Protein AF-A0A8J5QTL2-F1 (afdb_monomer)

Foldseek 3Di:
DDDPDDPVVVVVVVLVVCVPDDQKDWDDDDPDIDIDGNDVVVVCVQCPDPVNVDDDPCVVVCCVPQPCDPSNPPD

Organism: NCBI:txid2053667

Radius of gyration: 15.47 Å; Cα contacts (8 Å, |Δi|>4): 44; chains: 1; bounding box: 43×30×33 Å

Mean predicted aligned error: 9.09 Å

Solvent-accessible surface area (backbone atoms only — not comparable to full-atom values): 4944 Å² total; per-residue (Å²): 136,83,80,88,74,54,68,67,57,54,51,52,51,49,53,64,66,50,70,81,50,72,60,63,48,76,49,72,60,85,93,44,78,49,72,49,76,70,45,68,69,61,51,50,56,47,71,70,30,79,88,62,63,66,81,58,81,70,57,63,74,47,33,88,81,55,49,81,36,82,94,62,45,96,120

pLDDT: mean 78.75, std 9.24, range [37.88, 89.19]

Sequence (75 aa):
MTININVTDIFRNVIKHTAEFDQIIKFWIGPILLTFILDPRDIEIILSSPTYSKKSCEYRFFKPWLGNGLLISEG

Secondary structure (DSSP, 8-state):
------HHHHHHHHHHHHTTS-SEEEEEETTEEEEEE--HHHHHHHHH-GGG-SPPGGGGGGHHHHTTSTTT---

Nearest PDB structures (foldseek):
  6j95-assembly1_A  TM=6.166E-01  e=1.062E-01  Arabidopsis thaliana
  6n6q-assembly1_A  TM=4.633E-01  e=9.909E-02  Mycobacterium phage Adler
  6n6q-assembly4_D  TM=4.490E-01  e=2.613E-01  Mycobacterium phage Adler
  2lkp-assembly1_B  TM=3.265E-01  e=1.119E+00  Mycobacterium tuberculosis H37Rv
  1r1u-assembly2_D  TM=3.110E-01  e=2.569E+00  Staphylococcus aureus

Structure (mmCIF, N/CA/C/O backbone):
data_AF-A0A8J5QTL2-F1
#
_entry.id   AF-A0A8J5QTL2-F1
#
loop_
_atom_site.group_PDB
_atom_site.id
_atom_site.type_symbol
_atom_site.labe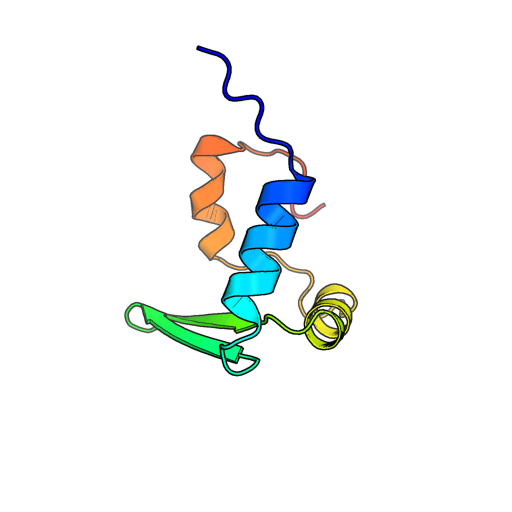l_atom_id
_atom_site.label_alt_id
_atom_site.label_comp_id
_atom_site.label_asym_id
_atom_site.label_entity_id
_atom_site.label_seq_id
_atom_site.pdbx_PDB_ins_code
_atom_site.Cartn_x
_atom_site.Cartn_y
_atom_site.Cartn_z
_atom_site.occupancy
_atom_site.B_iso_or_equiv
_atom_site.auth_seq_id
_atom_site.auth_comp_id
_atom_site.auth_asym_id
_atom_site.auth_atom_id
_atom_site.pdbx_PDB_model_num
ATOM 1 N N . MET A 1 1 ? 28.112 11.053 8.562 1.00 37.88 1 MET A N 1
ATOM 2 C CA . MET A 1 1 ? 27.965 10.664 7.145 1.00 37.88 1 MET A CA 1
ATOM 3 C C . MET A 1 1 ? 26.533 10.960 6.742 1.00 37.88 1 MET A C 1
ATOM 5 O O . MET A 1 1 ? 25.644 10.195 7.083 1.00 37.88 1 MET A O 1
ATOM 9 N N . THR A 1 2 ? 26.288 12.124 6.147 1.00 42.25 2 THR A N 1
ATOM 10 C CA . THR A 1 2 ? 24.939 12.525 5.730 1.00 42.25 2 THR A CA 1
ATOM 11 C C . THR A 1 2 ? 24.733 11.984 4.328 1.00 42.25 2 THR A C 1
ATOM 13 O O . THR A 1 2 ? 25.389 12.441 3.394 1.00 42.25 2 THR A O 1
ATOM 16 N N . ILE A 1 3 ? 23.897 10.959 4.177 1.00 58.78 3 ILE A N 1
ATOM 17 C CA . ILE A 1 3 ? 23.537 10.475 2.848 1.00 58.78 3 ILE A CA 1
ATOM 18 C C . ILE A 1 3 ? 22.630 11.555 2.254 1.00 58.78 3 ILE A C 1
ATOM 20 O O . ILE A 1 3 ? 21.514 11.759 2.725 1.00 58.78 3 ILE A O 1
ATOM 24 N N . ASN A 1 4 ? 23.144 12.316 1.288 1.00 65.06 4 ASN A N 1
ATOM 25 C CA . ASN A 1 4 ? 22.366 13.302 0.545 1.00 65.06 4 ASN A CA 1
ATOM 26 C C . ASN A 1 4 ? 21.469 12.551 -0.447 1.00 65.06 4 ASN A C 1
ATOM 28 O O . ASN A 1 4 ? 21.792 12.439 -1.628 1.00 65.06 4 ASN A O 1
ATOM 32 N N . ILE A 1 5 ? 20.408 11.928 0.069 1.00 68.25 5 ILE A N 1
ATOM 33 C CA . ILE A 1 5 ? 19.462 11.172 -0.745 1.00 68.25 5 ILE A CA 1
ATOM 34 C C . ILE A 1 5 ? 18.403 12.151 -1.231 1.00 68.25 5 ILE A C 1
ATOM 36 O O . ILE A 1 5 ? 17.554 12.605 -0.464 1.00 68.25 5 ILE A O 1
ATOM 40 N N . ASN A 1 6 ? 18.459 12.492 -2.513 1.00 79.19 6 ASN A N 1
ATOM 41 C CA . ASN A 1 6 ? 17.400 13.266 -3.129 1.00 79.19 6 ASN A CA 1
ATOM 42 C C . ASN A 1 6 ? 16.167 12.363 -3.279 1.00 79.19 6 ASN A C 1
ATOM 44 O O . ASN A 1 6 ? 16.222 11.323 -3.937 1.00 79.19 6 ASN A O 1
ATOM 48 N N . VAL A 1 7 ? 15.046 12.762 -2.672 1.00 76.00 7 VAL A N 1
ATOM 49 C CA . VAL A 1 7 ? 13.772 12.021 -2.728 1.00 76.00 7 VAL A CA 1
ATOM 50 C C . VAL A 1 7 ? 13.349 11.752 -4.175 1.00 76.00 7 VAL A C 1
ATOM 52 O O . VAL A 1 7 ? 12.831 10.683 -4.488 1.00 76.00 7 VAL A O 1
ATOM 55 N N . THR A 1 8 ? 13.650 12.685 -5.079 1.00 79.25 8 THR A N 1
ATOM 56 C CA . THR A 1 8 ? 13.363 12.566 -6.512 1.00 79.25 8 THR A CA 1
ATOM 57 C C . THR A 1 8 ? 14.129 11.415 -7.159 1.00 79.25 8 THR A C 1
ATOM 59 O O . THR A 1 8 ? 13.590 10.733 -8.028 1.00 79.25 8 THR A O 1
ATOM 62 N N . ASP A 1 9 ? 15.368 11.167 -6.731 1.00 83.69 9 ASP A N 1
ATOM 63 C CA . ASP A 1 9 ? 16.196 10.095 -7.285 1.00 83.69 9 ASP A CA 1
ATOM 64 C C . ASP A 1 9 ? 15.740 8.725 -6.781 1.00 83.69 9 ASP A C 1
ATOM 66 O O . ASP A 1 9 ? 15.706 7.777 -7.565 1.00 83.69 9 ASP A O 1
ATOM 70 N N . ILE A 1 10 ? 15.279 8.629 -5.524 1.00 80.50 10 ILE A N 1
ATOM 71 C CA . ILE A 1 10 ? 14.593 7.424 -5.027 1.00 80.50 10 ILE A CA 1
ATOM 72 C C . ILE A 1 10 ? 13.358 7.156 -5.884 1.00 80.50 10 ILE A C 1
ATOM 74 O O . ILE A 1 10 ? 13.183 6.047 -6.381 1.00 80.50 10 ILE A O 1
ATOM 78 N N . PHE A 1 11 ? 12.518 8.172 -6.082 1.00 77.62 11 PHE A N 1
ATOM 79 C CA . PHE A 1 11 ? 11.254 8.015 -6.794 1.00 77.62 11 PHE A CA 1
ATOM 80 C C . PHE A 1 11 ? 11.471 7.596 -8.252 1.00 77.62 11 PHE A C 1
ATOM 82 O O . PHE A 1 11 ? 10.853 6.644 -8.722 1.00 77.62 11 PHE A O 1
ATOM 89 N N . ARG A 1 12 ? 12.419 8.232 -8.956 1.00 80.62 12 ARG A N 1
ATOM 90 C CA . AR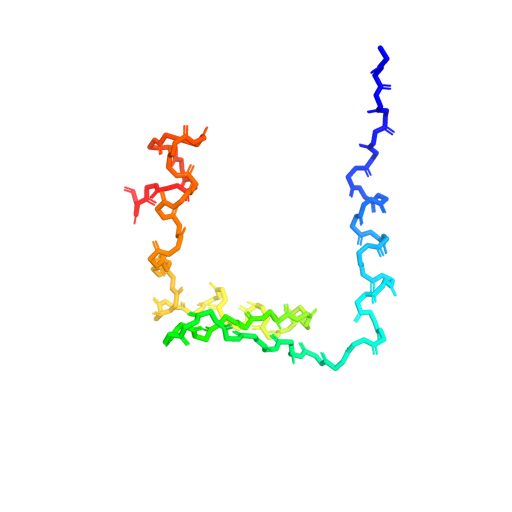G A 1 12 ? 12.813 7.826 -10.317 1.00 80.62 12 ARG A CA 1
ATOM 91 C C . ARG A 1 12 ? 13.364 6.411 -10.356 1.00 80.62 12 ARG A C 1
ATOM 93 O O . ARG A 1 12 ? 13.051 5.671 -11.284 1.00 80.62 12 ARG A O 1
ATOM 100 N N . ASN A 1 13 ? 14.185 6.039 -9.377 1.00 81.31 13 ASN A N 1
ATOM 101 C CA . ASN A 1 13 ? 14.746 4.701 -9.313 1.00 81.31 13 ASN A CA 1
ATOM 102 C C . ASN A 1 13 ? 13.645 3.656 -9.112 1.00 81.31 13 ASN A C 1
ATOM 104 O O . ASN A 1 13 ? 13.632 2.660 -9.827 1.00 81.31 13 ASN A O 1
ATOM 108 N N . VAL A 1 14 ? 12.697 3.906 -8.208 1.00 78.25 14 VAL A N 1
ATOM 109 C CA . VAL A 1 14 ? 11.537 3.033 -7.990 1.00 78.25 14 VAL A CA 1
ATOM 110 C C . VAL A 1 14 ? 10.719 2.909 -9.272 1.00 78.25 14 VAL A C 1
ATOM 112 O O . VAL A 1 14 ? 10.552 1.791 -9.741 1.00 78.25 14 VAL A O 1
ATOM 115 N N . ILE A 1 15 ? 10.326 4.025 -9.901 1.00 77.44 15 ILE A N 1
ATOM 116 C CA . ILE A 1 15 ? 9.545 4.020 -11.153 1.00 77.44 15 ILE A CA 1
ATOM 117 C C . ILE A 1 15 ? 10.249 3.215 -12.250 1.00 77.44 15 ILE A C 1
ATOM 119 O O . ILE A 1 15 ? 9.621 2.414 -12.939 1.00 77.44 15 ILE A O 1
ATOM 123 N N . LYS A 1 16 ? 11.563 3.410 -12.407 1.00 80.81 16 LYS A N 1
ATOM 124 C CA . LYS A 1 16 ? 12.356 2.699 -13.413 1.00 80.81 16 LYS A CA 1
ATOM 125 C C . LYS A 1 16 ? 12.360 1.187 -13.174 1.00 80.81 16 LYS A C 1
ATOM 127 O O . LYS A 1 16 ? 12.264 0.438 -14.135 1.00 80.81 16 LYS A O 1
ATOM 132 N N . HIS A 1 17 ? 12.459 0.750 -11.918 1.00 72.62 17 HIS A N 1
ATOM 133 C CA . HIS A 1 17 ? 12.453 -0.674 -11.573 1.00 72.62 17 HIS A CA 1
ATOM 134 C C . HIS A 1 17 ? 11.046 -1.278 -11.611 1.00 72.62 17 HIS A C 1
ATOM 136 O O . HIS A 1 17 ? 10.912 -2.462 -11.881 1.00 72.62 17 HIS A O 1
ATOM 142 N N . THR A 1 18 ? 9.997 -0.488 -11.373 1.00 70.31 18 THR A N 1
ATOM 143 C CA . THR A 1 18 ? 8.604 -0.955 -11.420 1.00 70.31 18 THR A CA 1
ATOM 144 C C . THR A 1 18 ? 8.031 -1.004 -12.835 1.00 70.31 18 THR A C 1
ATOM 146 O O . THR A 1 18 ? 7.031 -1.677 -13.044 1.00 70.31 18 THR A O 1
ATOM 149 N N . ALA A 1 19 ? 8.658 -0.332 -13.808 1.00 69.81 19 ALA 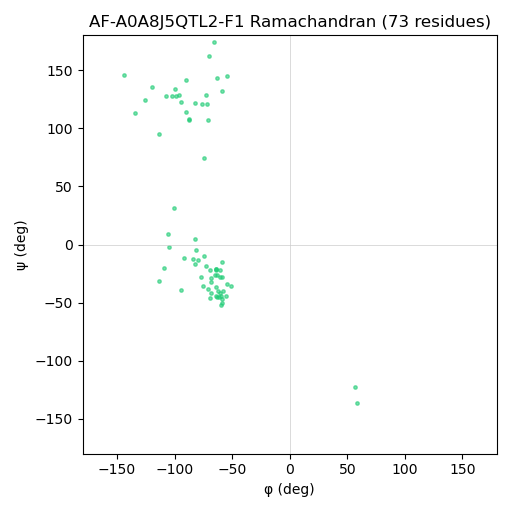A N 1
ATOM 150 C CA . ALA A 1 19 ? 8.203 -0.285 -15.202 1.00 69.81 19 ALA A CA 1
ATOM 151 C C . ALA A 1 19 ? 8.216 -1.650 -15.917 1.00 69.81 19 ALA A C 1
ATOM 153 O O . ALA A 1 19 ? 7.531 -1.816 -16.922 1.00 69.81 19 ALA A O 1
ATOM 154 N N . GLU A 1 20 ? 8.996 -2.611 -15.416 1.00 69.50 20 GLU A N 1
ATOM 155 C CA . GLU A 1 20 ? 9.106 -3.964 -15.979 1.00 69.50 20 GLU A CA 1
ATOM 156 C C . GLU A 1 20 ? 8.126 -4.965 -15.344 1.00 69.50 20 GLU A C 1
ATOM 158 O O . GLU A 1 20 ? 7.964 -6.073 -15.853 1.00 69.50 20 GLU A O 1
ATOM 163 N N . PHE A 1 21 ? 7.469 -4.596 -14.239 1.00 65.38 21 PHE A N 1
ATOM 164 C CA . PHE A 1 21 ? 6.497 -5.453 -13.567 1.00 65.38 21 PHE A CA 1
ATOM 165 C C . PHE A 1 21 ? 5.093 -5.204 -14.120 1.00 65.38 21 PHE A C 1
ATOM 167 O O . PHE A 1 21 ? 4.710 -4.067 -14.395 1.00 65.38 21 PHE A O 1
ATOM 174 N N . ASP A 1 22 ? 4.317 -6.283 -14.257 1.00 61.50 22 ASP A N 1
ATOM 175 C CA . ASP A 1 22 ? 2.887 -6.186 -14.548 1.00 61.50 22 ASP A CA 1
ATOM 176 C C . ASP A 1 22 ? 2.211 -5.298 -13.488 1.00 61.50 22 ASP A C 1
ATOM 178 O O . ASP A 1 22 ? 2.626 -5.279 -12.325 1.00 61.50 22 ASP A O 1
ATOM 182 N N . GLN A 1 23 ? 1.200 -4.527 -13.893 1.00 71.44 23 GLN A N 1
ATOM 183 C CA . GLN A 1 23 ? 0.730 -3.315 -13.192 1.00 71.44 23 GLN A CA 1
ATOM 184 C C . GLN A 1 23 ? 0.274 -3.546 -11.739 1.00 71.44 23 GLN A C 1
ATOM 186 O O . GLN A 1 23 ? 0.130 -2.596 -10.960 1.00 71.44 23 GLN A O 1
ATOM 191 N N . ILE A 1 24 ? 0.050 -4.811 -11.371 1.00 79.88 24 ILE A N 1
ATOM 192 C CA . ILE A 1 24 ? -0.466 -5.245 -10.081 1.00 79.88 24 ILE A CA 1
ATOM 193 C C . ILE A 1 24 ? 0.354 -6.434 -9.564 1.00 79.88 24 ILE A C 1
ATOM 195 O O . ILE A 1 24 ? 0.256 -7.549 -10.077 1.00 79.88 24 ILE A O 1
ATOM 199 N N . ILE A 1 25 ? 1.096 -6.230 -8.476 1.00 83.94 25 ILE A N 1
ATOM 200 C CA . ILE A 1 25 ? 1.830 -7.296 -7.781 1.00 83.94 25 ILE A CA 1
ATOM 201 C C . ILE A 1 25 ? 0.976 -7.802 -6.621 1.00 83.94 25 ILE A C 1
ATOM 203 O O . ILE A 1 25 ? 0.515 -7.021 -5.793 1.00 83.94 25 ILE A O 1
ATOM 207 N N . LYS A 1 26 ? 0.780 -9.119 -6.526 1.00 87.38 26 LYS A N 1
ATOM 208 C CA . LYS A 1 26 ? -0.027 -9.759 -5.477 1.00 87.38 26 LYS A CA 1
ATOM 209 C C . LYS A 1 26 ? 0.825 -10.712 -4.659 1.00 87.38 26 LYS A C 1
ATOM 211 O O . LYS A 1 26 ? 1.556 -11.522 -5.224 1.00 87.38 26 LYS A O 1
ATOM 216 N N . PHE A 1 27 ? 0.684 -10.666 -3.342 1.00 87.88 27 PHE A N 1
ATOM 217 C CA . PHE A 1 27 ? 1.326 -11.621 -2.452 1.00 87.88 27 PHE A CA 1
ATOM 218 C C . PHE A 1 27 ? 0.434 -11.957 -1.264 1.00 87.88 27 PHE A C 1
ATOM 220 O O . PHE A 1 27 ? -0.318 -11.128 -0.755 1.00 87.88 27 PHE A O 1
ATOM 227 N N . TRP A 1 28 ? 0.529 -13.206 -0.829 1.00 89.19 28 TRP A N 1
ATOM 228 C CA . TRP A 1 28 ? -0.240 -13.723 0.290 1.00 89.19 28 TRP A CA 1
ATOM 229 C C . TRP A 1 28 ? 0.635 -13.789 1.537 1.00 89.19 28 TRP A C 1
ATOM 231 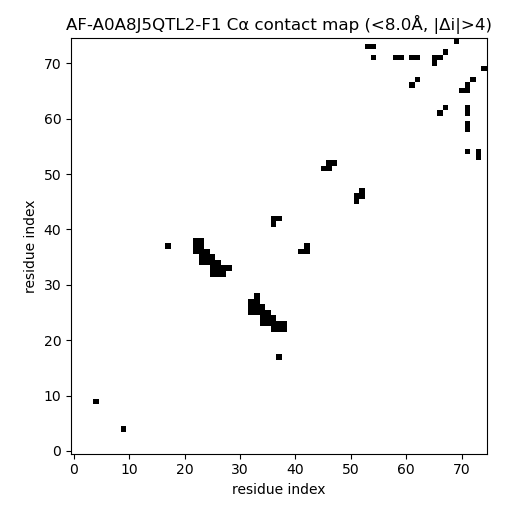O O . TRP A 1 28 ? 1.708 -14.391 1.518 1.00 89.19 28 TRP A O 1
ATOM 241 N N . ILE A 1 29 ? 0.155 -13.204 2.634 1.00 86.00 29 ILE A N 1
ATOM 242 C CA . ILE A 1 29 ? 0.684 -13.416 3.982 1.00 86.00 29 ILE A CA 1
ATOM 243 C C . ILE A 1 29 ? -0.394 -14.142 4.785 1.00 86.00 29 ILE A C 1
ATOM 245 O O . ILE A 1 29 ? -1.313 -13.529 5.332 1.00 86.00 29 ILE A O 1
ATOM 249 N N . GLY A 1 30 ? -0.294 -15.472 4.840 1.00 88.00 30 GLY A N 1
ATOM 250 C CA . GLY A 1 30 ? -1.330 -16.306 5.451 1.00 88.00 30 GLY A CA 1
ATOM 251 C C . GLY A 1 30 ? -2.690 -16.060 4.776 1.00 88.00 30 GLY A C 1
ATOM 252 O O . GLY A 1 30 ? -2.778 -16.217 3.560 1.00 88.00 30 GLY A O 1
ATOM 253 N N . PRO A 1 31 ? -3.743 -15.660 5.516 1.00 88.25 31 PRO A N 1
ATOM 254 C CA . PRO A 1 31 ? -5.056 -15.365 4.936 1.00 88.25 31 PRO A CA 1
ATOM 255 C C . PRO A 1 31 ? -5.171 -13.954 4.326 1.00 88.25 31 PRO A C 1
ATOM 257 O O . PRO A 1 31 ? -6.216 -13.621 3.773 1.00 88.25 31 PRO A O 1
ATOM 260 N N . ILE A 1 32 ? -4.144 -13.106 4.454 1.00 84.88 32 ILE A N 1
ATOM 261 C CA . ILE A 1 32 ? -4.169 -11.717 3.984 1.00 84.88 32 ILE A CA 1
ATOM 262 C C . ILE A 1 32 ? -3.570 -11.656 2.579 1.00 84.88 32 ILE A C 1
ATOM 264 O O . ILE A 1 32 ? -2.413 -12.024 2.377 1.00 84.88 32 ILE A O 1
ATOM 268 N N . LEU A 1 33 ? -4.342 -11.149 1.618 1.00 86.81 33 LEU A N 1
ATOM 269 C CA . LEU A 1 33 ? -3.851 -10.789 0.291 1.00 86.81 33 LEU A CA 1
ATOM 270 C C . LEU A 1 33 ? -3.394 -9.333 0.314 1.00 86.81 33 LEU A C 1
ATOM 272 O O . LEU A 1 33 ? -4.229 -8.438 0.441 1.00 86.81 33 LEU A O 1
ATOM 276 N N . LEU A 1 34 ? -2.096 -9.093 0.141 1.00 86.38 34 LEU A N 1
ATOM 277 C CA . LEU A 1 34 ? -1.589 -7.751 -0.105 1.00 86.38 34 LEU A CA 1
ATOM 278 C C . LEU A 1 34 ? -1.335 -7.557 -1.600 1.00 86.38 34 LEU A C 1
ATOM 280 O O . LEU A 1 34 ? -0.794 -8.420 -2.294 1.00 86.38 34 LEU A O 1
ATOM 284 N N . THR A 1 35 ? -1.792 -6.414 -2.100 1.00 86.81 35 THR A N 1
ATOM 285 C CA . THR A 1 35 ? -1.715 -6.048 -3.511 1.00 86.81 35 THR A CA 1
ATOM 286 C C . THR A 1 35 ? -1.019 -4.701 -3.632 1.00 86.81 35 THR A C 1
ATOM 288 O O . THR A 1 35 ? -1.456 -3.727 -3.025 1.00 86.81 35 THR A O 1
ATOM 291 N N . PHE A 1 36 ? 0.053 -4.645 -4.415 1.00 84.31 36 PHE A N 1
ATOM 292 C CA . PHE A 1 36 ? 0.709 -3.405 -4.801 1.00 84.31 36 PHE A CA 1
ATOM 293 C C . PHE A 1 36 ? 0.235 -3.000 -6.189 1.00 84.31 36 PHE A C 1
ATOM 295 O O . PHE A 1 36 ? 0.301 -3.792 -7.128 1.00 84.31 36 PHE A O 1
ATOM 302 N N . ILE A 1 37 ? -0.222 -1.760 -6.299 1.00 85.19 37 ILE A N 1
ATOM 303 C CA . ILE A 1 37 ? -0.660 -1.151 -7.551 1.00 85.19 37 ILE A CA 1
ATOM 304 C C . ILE A 1 37 ? 0.406 -0.143 -7.941 1.00 85.19 37 ILE A C 1
ATOM 306 O O . ILE A 1 37 ? 0.819 0.671 -7.114 1.00 85.19 37 ILE A O 1
ATOM 310 N N . LEU A 1 38 ? 0.882 -0.250 -9.176 1.00 82.69 38 LEU A N 1
ATOM 311 C CA . LEU A 1 38 ? 2.000 0.542 -9.680 1.00 82.69 38 LEU A CA 1
ATOM 312 C C . LEU A 1 38 ? 1.552 1.596 -10.699 1.00 82.69 38 LEU A C 1
ATOM 314 O O . LEU A 1 38 ? 2.268 2.574 -10.911 1.00 82.69 38 LEU A O 1
ATOM 318 N N . ASP A 1 39 ? 0.374 1.427 -11.309 1.00 81.12 39 ASP A N 1
ATOM 319 C CA . ASP A 1 39 ? -0.178 2.405 -12.246 1.00 81.12 39 ASP A CA 1
ATOM 320 C C . ASP A 1 39 ? -0.748 3.621 -11.489 1.00 81.12 39 ASP A C 1
ATOM 322 O O . ASP A 1 39 ? -1.668 3.467 -10.678 1.00 81.12 39 ASP A O 1
ATOM 326 N N . PRO A 1 40 ? -0.247 4.844 -11.744 1.00 81.44 40 PRO A N 1
ATOM 327 C CA . PRO A 1 40 ? -0.730 6.042 -11.064 1.00 81.44 40 PRO A CA 1
ATOM 328 C C . PRO A 1 40 ? -2.220 6.316 -11.299 1.00 81.44 40 PRO A C 1
ATOM 330 O O . PRO A 1 40 ? -2.862 6.889 -10.423 1.00 81.44 40 PRO A O 1
ATOM 333 N N . ARG A 1 41 ? -2.786 5.887 -12.435 1.00 84.06 41 ARG A N 1
ATOM 334 C CA . ARG A 1 41 ? -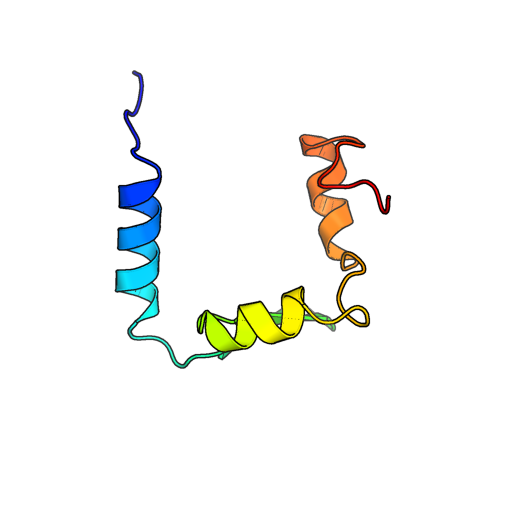4.210 6.080 -12.756 1.00 84.06 41 ARG A CA 1
ATOM 335 C C . ARG A 1 41 ? -5.096 5.236 -11.847 1.00 84.06 41 ARG A C 1
ATOM 337 O O . ARG A 1 41 ? -6.103 5.719 -11.338 1.00 84.06 41 ARG A O 1
ATOM 344 N N . ASP A 1 42 ? -4.690 3.996 -11.593 1.00 85.62 42 ASP A N 1
ATOM 345 C CA . ASP A 1 42 ? -5.418 3.092 -10.701 1.00 85.62 42 ASP A CA 1
ATOM 346 C C . ASP A 1 42 ? -5.284 3.533 -9.239 1.00 85.62 42 ASP A C 1
ATOM 348 O O . ASP A 1 42 ? -6.257 3.501 -8.480 1.00 85.62 42 ASP A O 1
ATOM 352 N N . ILE A 1 43 ? -4.095 4.013 -8.851 1.00 86.75 43 ILE A N 1
ATOM 353 C CA . ILE A 1 43 ? -3.860 4.620 -7.535 1.00 86.75 43 ILE A CA 1
ATOM 354 C C . ILE A 1 43 ? -4.789 5.825 -7.336 1.00 86.75 43 ILE A C 1
ATOM 356 O O . ILE A 1 43 ? -5.428 5.930 -6.290 1.00 86.75 43 ILE A O 1
ATOM 360 N N . GLU A 1 44 ? -4.901 6.713 -8.327 1.00 87.44 44 GLU A N 1
ATOM 361 C CA . GLU A 1 44 ? -5.764 7.896 -8.264 1.00 87.44 44 GLU A CA 1
ATOM 362 C C . GLU A 1 44 ? -7.235 7.523 -8.056 1.00 87.44 44 GLU A C 1
ATOM 364 O O . GLU A 1 44 ? -7.899 8.103 -7.194 1.00 87.44 44 GLU A O 1
ATOM 369 N N . ILE A 1 45 ? -7.735 6.519 -8.781 1.00 88.25 45 ILE A N 1
ATOM 370 C CA . ILE A 1 45 ? -9.113 6.031 -8.642 1.00 88.25 45 ILE A CA 1
ATOM 371 C C . ILE A 1 45 ? -9.364 5.502 -7.225 1.00 88.25 45 ILE A C 1
ATOM 373 O O . ILE A 1 45 ? -10.390 5.812 -6.613 1.00 88.25 45 ILE A O 1
ATOM 377 N N . ILE A 1 46 ? -8.432 4.715 -6.684 1.00 86.94 46 ILE A N 1
ATOM 378 C CA . ILE A 1 46 ? -8.581 4.109 -5.356 1.00 86.94 46 ILE A CA 1
ATOM 379 C C . ILE A 1 46 ? -8.500 5.168 -4.259 1.00 86.94 46 ILE A C 1
ATOM 381 O O . ILE A 1 46 ? -9.349 5.180 -3.369 1.00 86.94 46 ILE A O 1
ATOM 385 N N . LEU A 1 47 ? -7.526 6.078 -4.338 1.00 85.62 47 LEU A N 1
ATOM 386 C CA . LEU A 1 47 ? -7.340 7.143 -3.350 1.00 85.62 47 LEU A CA 1
ATOM 387 C C . LEU A 1 47 ? -8.464 8.184 -3.383 1.00 85.62 47 LEU A C 1
ATOM 389 O O . LEU A 1 47 ? -8.781 8.766 -2.347 1.00 85.62 47 LEU A O 1
ATOM 393 N N . SER A 1 48 ? -9.088 8.399 -4.542 1.00 85.94 48 SER A N 1
ATOM 394 C CA . SER A 1 48 ? -10.233 9.307 -4.684 1.00 85.94 48 SER A CA 1
ATOM 395 C C . SER A 1 48 ? -11.553 8.684 -4.225 1.00 85.94 48 SER A C 1
ATOM 397 O O . SER A 1 48 ? -12.548 9.392 -4.063 1.00 85.94 48 SER A O 1
ATOM 399 N N . SER A 1 49 ? -11.595 7.364 -4.018 1.00 83.75 49 SER A N 1
ATOM 400 C CA . SER A 1 49 ? -12.810 6.662 -3.616 1.00 83.75 49 SER A CA 1
ATOM 401 C C . SER A 1 49 ? -13.045 6.764 -2.102 1.00 83.75 49 SER A C 1
ATOM 403 O O . SER A 1 49 ? -12.237 6.266 -1.311 1.00 83.75 49 SER A O 1
ATOM 405 N N . PRO A 1 50 ? -14.193 7.304 -1.652 1.00 78.69 50 PRO A N 1
ATOM 406 C CA . PRO A 1 50 ? -14.519 7.376 -0.227 1.00 78.69 50 PRO A CA 1
ATOM 407 C C . PRO A 1 50 ? -14.680 5.988 0.415 1.00 78.69 50 PRO A C 1
ATOM 409 O O . PRO A 1 50 ? -14.503 5.838 1.623 1.00 78.69 50 PRO A O 1
ATOM 412 N N . THR A 1 51 ? -14.958 4.955 -0.384 1.00 79.44 51 THR A N 1
ATOM 413 C CA . THR A 1 51 ? -15.111 3.567 0.077 1.00 79.44 51 THR A CA 1
ATOM 414 C C . THR A 1 51 ? -13.793 2.962 0.570 1.00 79.44 51 THR A C 1
ATOM 416 O O . THR A 1 51 ? -13.806 2.162 1.504 1.00 79.44 51 THR A O 1
ATOM 419 N N . TYR A 1 52 ? -12.658 3.358 -0.015 1.00 74.38 52 TYR A N 1
ATOM 420 C CA . TYR A 1 52 ? -11.323 2.837 0.321 1.00 74.38 52 TYR A CA 1
ATOM 421 C C . TYR A 1 52 ? -10.480 3.825 1.140 1.00 74.38 52 TYR A C 1
ATOM 423 O O . TYR A 1 52 ? -9.301 3.590 1.376 1.00 74.38 52 TYR A O 1
ATOM 431 N N . SER A 1 53 ? -11.083 4.924 1.605 1.00 72.94 53 SER A N 1
ATOM 432 C CA . SER A 1 53 ? -10.388 5.975 2.361 1.00 72.94 53 SER A CA 1
ATOM 433 C C . SER A 1 53 ? -10.032 5.554 3.797 1.00 72.94 53 SER A C 1
ATOM 435 O O . SER A 1 53 ? -9.152 6.137 4.433 1.00 72.94 53 SER A O 1
ATOM 437 N N . LYS A 1 54 ? -10.687 4.508 4.321 1.00 78.19 54 LYS A N 1
ATOM 438 C CA . LYS A 1 54 ? -10.355 3.957 5.637 1.00 78.19 54 LYS A CA 1
ATOM 439 C C . LYS A 1 54 ? -9.037 3.198 5.583 1.00 78.19 54 LYS A C 1
ATOM 441 O O . LYS A 1 54 ? 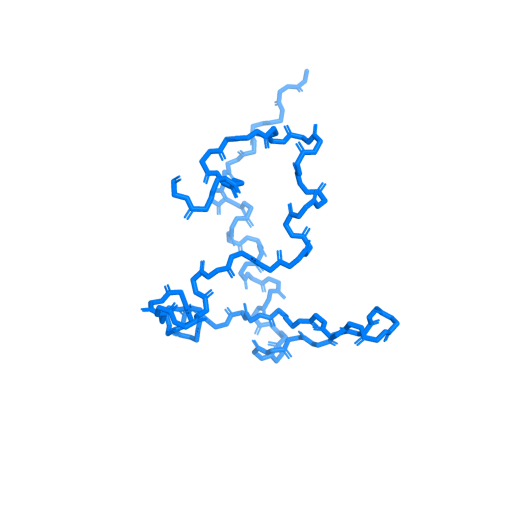-8.858 2.298 4.766 1.00 78.19 54 LYS A O 1
ATOM 446 N N . LYS A 1 55 ? -8.142 3.543 6.509 1.00 80.56 55 LYS A N 1
ATOM 447 C CA . LYS A 1 55 ? -6.850 2.879 6.673 1.00 80.56 55 LYS A CA 1
ATOM 448 C C . LYS A 1 55 ? -7.074 1.401 6.964 1.00 80.56 55 LYS A C 1
ATOM 450 O O . LYS A 1 55 ? -7.893 1.025 7.802 1.00 80.56 55 LYS A O 1
ATOM 455 N N . SER A 1 56 ? -6.342 0.570 6.247 1.00 79.44 56 SER A N 1
ATOM 456 C CA . SER A 1 56 ? -6.385 -0.876 6.382 1.00 79.44 56 SER A CA 1
ATOM 457 C C . SER A 1 56 ? -5.762 -1.333 7.710 1.00 79.44 56 SER A C 1
ATOM 459 O O . SER A 1 56 ? -5.071 -0.576 8.397 1.00 79.44 56 SER A O 1
ATOM 461 N N . CYS A 1 57 ? -6.036 -2.566 8.142 1.00 78.94 57 CYS A N 1
ATOM 462 C CA . CYS A 1 57 ? -5.671 -3.018 9.489 1.00 78.94 57 CYS A CA 1
ATOM 463 C C . CYS A 1 57 ? -4.149 -3.066 9.721 1.00 78.94 57 CYS A C 1
ATOM 465 O O . CYS A 1 57 ? -3.688 -2.887 10.854 1.00 78.94 57 CYS A O 1
ATOM 467 N N . GLU A 1 58 ? -3.370 -3.236 8.655 1.00 77.00 58 GLU A N 1
ATOM 468 C CA . GLU A 1 58 ? -1.913 -3.195 8.644 1.00 77.00 58 GLU A CA 1
ATOM 469 C C . GLU A 1 58 ? -1.343 -1.822 9.019 1.00 77.00 58 GLU A C 1
ATOM 471 O O . GLU A 1 58 ? -0.226 -1.754 9.533 1.00 77.00 58 GLU A O 1
ATOM 476 N N . TYR A 1 59 ? -2.114 -0.732 8.904 1.00 77.56 59 TYR A N 1
ATOM 477 C CA . TYR A 1 59 ? -1.655 0.580 9.369 1.00 77.56 59 TYR A CA 1
ATOM 478 C C . TYR A 1 59 ? -1.342 0.606 10.874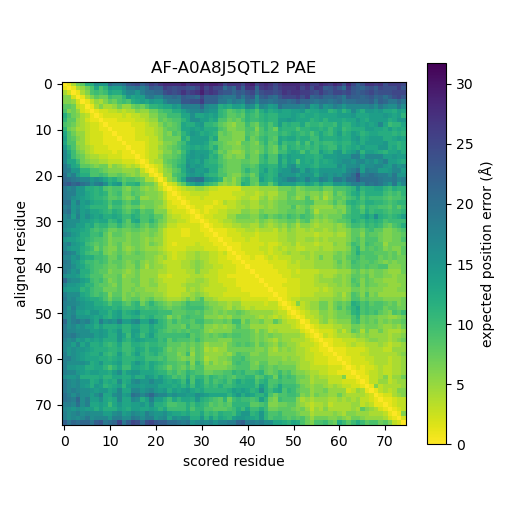 1.00 77.56 59 TYR A C 1
ATOM 480 O O . TYR A 1 59 ? -0.529 1.413 11.331 1.00 77.56 59 TYR A O 1
ATOM 488 N N . ARG A 1 60 ? -1.912 -0.324 11.658 1.00 78.94 60 ARG A N 1
ATOM 489 C CA . ARG A 1 60 ? -1.582 -0.497 13.083 1.00 78.94 60 ARG A CA 1
ATOM 490 C C . ARG A 1 60 ? -0.104 -0.805 13.319 1.00 78.94 60 ARG A C 1
ATOM 492 O O . ARG A 1 60 ? 0.406 -0.439 14.376 1.00 78.94 60 ARG A O 1
ATOM 499 N N . PHE A 1 61 ? 0.589 -1.431 12.366 1.00 82.12 61 PHE A N 1
ATOM 500 C CA . PHE A 1 61 ? 2.019 -1.722 12.490 1.00 82.12 61 PHE A CA 1
ATOM 501 C C . PHE A 1 61 ? 2.890 -0.463 12.427 1.00 82.12 61 PHE A C 1
ATOM 503 O O . PHE A 1 61 ? 3.989 -0.469 12.970 1.00 82.12 61 PHE A O 1
ATOM 510 N N . PHE A 1 62 ? 2.390 0.636 11.854 1.00 82.06 62 PHE A N 1
ATOM 511 C CA . PHE A 1 62 ? 3.092 1.922 11.848 1.00 82.06 62 PHE A CA 1
ATOM 512 C C . PHE A 1 62 ? 2.867 2.741 13.129 1.00 82.06 62 PHE A C 1
ATOM 514 O O . PHE A 1 62 ? 3.604 3.695 13.383 1.00 82.06 62 PHE A O 1
ATOM 521 N N . LYS A 1 63 ? 1.895 2.368 13.975 1.00 83.44 63 LYS A N 1
ATOM 522 C CA . LYS A 1 63 ? 1.566 3.084 15.221 1.00 83.44 63 LYS A CA 1
ATOM 523 C C . LYS A 1 63 ? 2.744 3.208 16.208 1.00 83.44 63 LYS A C 1
ATOM 525 O O . LYS A 1 63 ? 2.896 4.286 16.775 1.00 83.44 63 LYS A O 1
ATOM 530 N N . PRO A 1 64 ? 3.606 2.191 16.421 1.00 83.62 64 PRO A N 1
ATOM 531 C CA . PRO A 1 64 ? 4.775 2.328 17.295 1.00 83.62 64 PRO A CA 1
ATOM 532 C C . PRO A 1 64 ? 5.798 3.368 16.816 1.00 83.62 64 PRO A C 1
ATOM 534 O O . PRO A 1 64 ? 6.518 3.922 17.639 1.00 83.62 64 PRO A O 1
ATOM 537 N N . TRP A 1 65 ? 5.864 3.639 15.507 1.00 82.69 65 TRP A N 1
ATOM 538 C CA . TRP A 1 65 ? 6.803 4.605 14.925 1.00 82.69 65 TRP A CA 1
ATOM 539 C C . TRP A 1 65 ? 6.197 5.999 14.748 1.00 82.69 65 TRP A C 1
ATOM 541 O O . TRP A 1 65 ? 6.879 6.993 14.973 1.00 82.69 65 TRP A O 1
ATOM 551 N N . LEU A 1 66 ? 4.925 6.084 14.349 1.00 83.44 66 LEU A N 1
ATOM 552 C CA . LEU A 1 66 ? 4.254 7.342 13.990 1.00 83.44 66 LEU A CA 1
ATOM 553 C C . LEU A 1 66 ? 3.273 7.847 15.063 1.00 83.44 66 LEU A C 1
ATOM 555 O O . LEU A 1 66 ? 2.675 8.915 14.910 1.00 83.44 66 LEU A O 1
ATOM 559 N N . GLY A 1 67 ? 3.096 7.095 16.153 1.00 82.06 67 GLY A N 1
ATOM 560 C CA . GLY A 1 67 ? 2.195 7.441 17.248 1.00 82.06 67 GLY A CA 1
ATOM 561 C C . G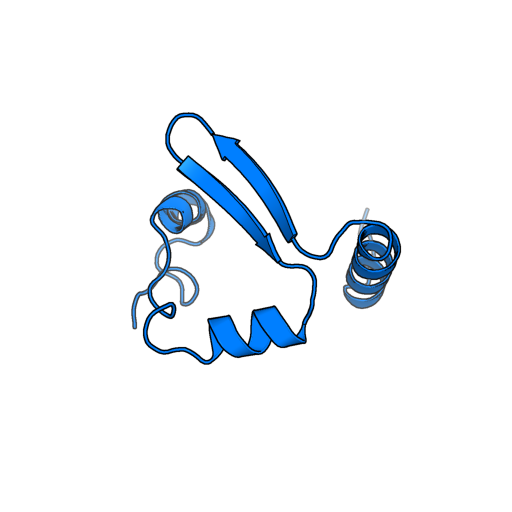LY A 1 67 ? 0.749 7.610 16.777 1.00 82.06 67 GLY A C 1
ATOM 562 O O . GLY A 1 67 ? 0.246 6.824 15.979 1.00 82.06 67 GLY A O 1
ATOM 563 N N . ASN A 1 68 ? 0.081 8.654 17.268 1.00 82.88 68 ASN A N 1
ATOM 564 C CA . ASN A 1 68 ? -1.261 9.053 16.827 1.00 82.88 68 ASN A CA 1
ATOM 565 C C . ASN A 1 68 ? -1.205 10.231 15.832 1.00 82.88 68 ASN A C 1
ATOM 567 O O . ASN A 1 68 ? -2.083 11.088 15.844 1.00 82.88 68 ASN A O 1
ATOM 571 N N . GLY A 1 69 ? -0.143 10.327 15.024 1.00 78.75 69 GLY A N 1
ATOM 572 C CA . GLY A 1 69 ? 0.003 11.403 14.042 1.00 78.75 69 GLY A CA 1
ATOM 573 C C . GLY A 1 69 ? -1.050 11.354 12.927 1.00 78.75 69 GLY A C 1
ATOM 574 O O . GLY A 1 69 ? -1.801 10.388 12.807 1.00 78.75 69 GLY A O 1
ATOM 575 N N . LEU A 1 70 ? -1.047 12.369 12.056 1.00 81.19 70 LEU A N 1
ATOM 576 C CA . LEU A 1 70 ? -1.994 12.534 10.937 1.00 81.19 70 LEU A CA 1
ATOM 577 C C . LEU A 1 70 ? -2.112 11.283 10.040 1.00 81.19 70 LEU A C 1
ATOM 579 O O . LEU A 1 70 ? -3.181 10.911 9.559 1.00 81.19 70 LEU A O 1
ATOM 583 N N . LEU A 1 71 ? -0.996 10.577 9.846 1.00 79.31 71 LEU A N 1
ATOM 584 C CA . LEU A 1 71 ? -0.947 9.354 9.043 1.00 79.31 71 LEU A CA 1
ATOM 585 C C . LEU A 1 71 ? -1.570 8.139 9.742 1.00 79.31 71 LEU A C 1
ATOM 587 O O . LEU A 1 71 ? -1.855 7.147 9.082 1.00 79.31 71 LEU A O 1
ATOM 591 N N . ILE A 1 72 ? -1.895 8.229 11.033 1.00 81.69 72 ILE A N 1
ATOM 592 C CA . ILE A 1 72 ? -2.533 7.172 11.832 1.00 81.69 72 ILE A CA 1
ATOM 593 C C . ILE A 1 72 ? -3.953 7.558 12.277 1.00 81.69 72 ILE A C 1
ATOM 595 O O . ILE A 1 72 ? -4.803 6.676 12.339 1.00 81.69 72 ILE A O 1
ATOM 599 N N . SER A 1 73 ? -4.254 8.840 12.509 1.00 79.50 73 SER A N 1
ATOM 600 C C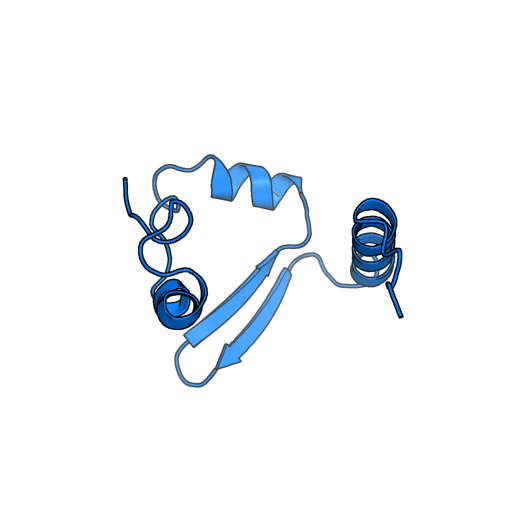A . SER A 1 73 ? -5.602 9.291 12.898 1.00 79.50 73 SER A CA 1
ATOM 601 C C . SER A 1 73 ? -6.648 9.006 11.811 1.00 79.50 73 SER A C 1
ATOM 603 O O . SER A 1 73 ? -6.355 9.106 10.624 1.00 79.50 73 SER A O 1
ATOM 605 N N . GLU A 1 74 ? -7.876 8.636 12.176 1.00 72.44 74 GLU A N 1
ATOM 606 C CA . GLU A 1 74 ? -8.965 8.421 11.198 1.00 72.44 74 GLU A CA 1
ATOM 607 C C . GLU A 1 74 ? -9.675 9.725 10.778 1.00 72.44 74 GLU A C 1
ATOM 609 O O . GLU A 1 74 ? -10.651 9.693 10.032 1.00 72.44 74 GLU A O 1
ATOM 614 N N . GLY A 1 75 ? -9.163 10.859 11.260 1.00 63.12 75 GLY A N 1
ATOM 615 C CA . GLY A 1 75 ? -9.759 12.191 11.211 1.00 63.12 75 GLY A CA 1
ATOM 616 C C . GLY A 1 75 ? -9.316 12.962 12.438 1.00 63.12 75 GLY A C 1
ATOM 617 O O . GLY A 1 75 ? -9.586 12.458 13.550 1.00 63.12 75 GLY A O 1
#